Protein AF-A0A962NZJ1-F1 (afdb_monomer_lite)

pLDDT: mean 88.7, std 7.72, range [53.16, 97.31]

Sequence (144 aa):
ATHFVLYIVHDAPYNIPDLDVILDATVTPQSAQQAAITIKVSALPDYLPPKPPLQRMAAEDMSIRVTPLSKERVHIEVQGYFEIRDHVLPVWAANMIQRTAPHNVLTQLKKMAEMQHYQQSNVAIGFPIYNYEQYQAKFNPTRP

Foldseek 3Di:
DDWDWDWDWADDPDPFAIAIWIKTWDWDAADLVGQKIKIWIWTDQPPDDDDPPHHYWPIWTKIWIWHADPPRDIDIDIDIDTGDDCVRDPPVVVVVCVVCVVVVVVVVVVVVCPDPCNVPPPDDPPDDHDHPVRSCVVNPVPDD

Secondary structure (DSSP, 8-state):
-EEEEEEEEE--STTPPPEEEEEEEEEE--BTTB-SEEEEEEE-TTSS---TTSEEPSEEEEEEEEEEETTTEEEEEEEEEEE--TTTS-HHHHHHHHHHHHHHHHHHHHHHHTSHHHHT-----SS----HHHHHHHH-TT--

Structure (mmCIF, N/CA/C/O backbone):
data_AF-A0A962NZJ1-F1
#
_entry.id   AF-A0A962NZJ1-F1
#
loop_
_atom_site.group_PDB
_atom_site.id
_atom_site.type_symbol
_atom_site.label_atom_id
_atom_site.label_alt_id
_atom_site.label_comp_id
_atom_site.label_asym_id
_atom_site.label_entity_id
_atom_site.label_seq_id
_atom_site.pdbx_PDB_ins_code
_atom_site.Cartn_x
_atom_site.Cartn_y
_atom_site.Cartn_z
_atom_site.occupancy
_atom_site.B_iso_or_equiv
_atom_site.auth_seq_id
_atom_site.auth_comp_id
_atom_site.auth_asym_id
_atom_site.auth_atom_id
_atom_site.pdbx_PDB_model_num
ATOM 1 N N . ALA A 1 1 ? -0.615 -13.000 10.095 1.00 84.56 1 ALA A N 1
ATOM 2 C CA . ALA A 1 1 ? -0.525 -12.027 8.992 1.00 84.56 1 ALA A CA 1
ATOM 3 C C . ALA A 1 1 ? -0.934 -12.735 7.712 1.00 84.56 1 ALA A C 1
ATOM 5 O O . ALA A 1 1 ? -0.726 -13.941 7.630 1.00 84.56 1 ALA A O 1
ATOM 6 N N . THR A 1 2 ? -1.540 -12.018 6.774 1.00 91.06 2 THR A N 1
ATOM 7 C CA . THR A 1 2 ? -1.942 -12.557 5.469 1.00 91.06 2 THR A CA 1
ATOM 8 C C . THR A 1 2 ? -0.981 -12.036 4.412 1.00 91.06 2 THR A C 1
ATOM 10 O O . THR A 1 2 ? -0.626 -10.859 4.442 1.00 91.06 2 THR A O 1
ATOM 13 N N . HIS A 1 3 ? -0.541 -12.919 3.521 1.00 93.69 3 HIS A N 1
ATOM 14 C CA . HIS A 1 3 ? 0.464 -12.642 2.498 1.00 93.69 3 HIS A CA 1
ATOM 15 C C . HIS A 1 3 ? -0.185 -12.593 1.117 1.00 93.69 3 HIS A C 1
ATOM 17 O O . HIS A 1 3 ? -1.068 -13.401 0.821 1.00 93.69 3 HIS A O 1
ATOM 23 N N . PHE A 1 4 ? 0.241 -11.641 0.296 1.00 93.12 4 PHE A N 1
ATOM 24 C CA . PHE A 1 4 ? -0.226 -11.451 -1.067 1.00 93.12 4 PHE A CA 1
ATOM 25 C C . PHE A 1 4 ? 0.968 -11.173 -1.970 1.00 93.12 4 PHE A C 1
ATOM 27 O O . PHE A 1 4 ? 1.883 -10.452 -1.586 1.00 93.12 4 PHE A O 1
ATOM 34 N N . VAL A 1 5 ? 0.916 -11.682 -3.197 1.00 95.75 5 VAL A N 1
ATOM 35 C CA . VAL A 1 5 ? 1.801 -11.233 -4.272 1.00 95.75 5 VAL A CA 1
ATOM 36 C C . VAL A 1 5 ? 0.945 -10.495 -5.287 1.00 95.75 5 VAL A C 1
ATOM 38 O O . VAL A 1 5 ? -0.025 -11.048 -5.807 1.00 95.75 5 VAL A O 1
ATOM 41 N N . LEU A 1 6 ? 1.269 -9.229 -5.526 1.00 95.06 6 LEU A N 1
ATOM 42 C CA . LEU A 1 6 ? 0.508 -8.333 -6.389 1.00 95.06 6 LEU A CA 1
ATOM 43 C C . LEU A 1 6 ? 1.338 -7.989 -7.621 1.00 95.06 6 LEU A C 1
ATOM 45 O O . LEU A 1 6 ? 2.528 -7.719 -7.502 1.00 95.06 6 LEU A O 1
ATOM 49 N N . TYR A 1 7 ? 0.704 -7.963 -8.790 1.00 96.38 7 TYR A N 1
ATOM 50 C CA . TYR A 1 7 ? 1.277 -7.381 -10.001 1.00 96.38 7 TYR A CA 1
ATOM 51 C C . TYR A 1 7 ? 0.539 -6.082 -10.303 1.00 96.38 7 TYR A C 1
ATOM 53 O O . TYR A 1 7 ? -0.679 -6.103 -10.497 1.00 96.38 7 TYR A O 1
ATOM 61 N N . ILE A 1 8 ? 1.261 -4.965 -10.313 1.00 94.56 8 ILE A N 1
ATOM 62 C CA . ILE A 1 8 ? 0.697 -3.633 -10.524 1.00 94.56 8 ILE A CA 1
ATOM 63 C C . ILE A 1 8 ? 1.377 -2.998 -11.732 1.00 94.56 8 ILE A C 1
ATOM 65 O O . ILE A 1 8 ? 2.589 -3.107 -11.910 1.00 94.56 8 ILE A O 1
ATOM 69 N N . VAL A 1 9 ? 0.569 -2.339 -12.560 1.00 93.81 9 VAL A N 1
ATOM 70 C CA . VAL A 1 9 ? 1.037 -1.452 -13.624 1.00 93.81 9 VAL A CA 1
ATOM 71 C C . VAL A 1 9 ? 0.695 -0.028 -13.206 1.00 93.81 9 VAL A C 1
ATOM 73 O O . VAL A 1 9 ? -0.461 0.266 -12.894 1.00 93.81 9 VAL A O 1
ATOM 76 N N . HIS A 1 10 ? 1.705 0.831 -13.152 1.00 88.25 10 HIS A N 1
ATOM 77 C CA . HIS A 1 10 ? 1.570 2.248 -12.862 1.00 88.25 10 HIS A CA 1
ATOM 78 C C . HIS A 1 10 ? 1.535 3.037 -14.165 1.00 88.25 10 HIS A C 1
ATOM 80 O O . HIS A 1 10 ? 2.517 3.038 -14.911 1.00 88.25 10 HIS A O 1
ATOM 86 N N . ASP A 1 11 ? 0.436 3.762 -14.375 1.00 84.69 11 ASP A N 1
ATOM 87 C CA . ASP A 1 11 ? 0.360 4.789 -15.411 1.00 84.69 11 ASP A CA 1
ATOM 88 C C . ASP A 1 11 ? 1.331 5.911 -15.062 1.00 84.69 11 ASP A C 1
ATOM 90 O O . ASP A 1 11 ? 1.187 6.613 -14.049 1.00 84.69 11 ASP A O 1
ATOM 94 N N . ALA A 1 12 ? 2.348 6.060 -15.898 1.00 77.88 12 ALA A N 1
ATOM 95 C CA . ALA A 1 12 ? 3.433 6.974 -15.624 1.00 77.88 12 ALA A CA 1
ATOM 96 C C . ALA A 1 12 ? 3.147 8.359 -16.248 1.00 77.88 12 ALA A C 1
ATOM 98 O O . ALA A 1 12 ? 2.679 8.465 -17.384 1.00 77.88 12 ALA A O 1
ATOM 99 N N . PRO A 1 13 ? 3.388 9.471 -15.527 1.00 75.12 13 PRO A N 1
ATOM 100 C CA . PRO A 1 13 ? 3.086 10.803 -16.044 1.00 75.12 13 PRO A CA 1
ATOM 101 C C . PRO A 1 13 ? 4.092 11.244 -17.125 1.00 75.12 13 PRO A C 1
ATOM 103 O O . PRO A 1 13 ? 5.203 10.734 -17.213 1.00 75.12 13 PRO A O 1
ATOM 106 N N . TYR A 1 14 ? 3.738 12.274 -17.903 1.00 74.75 14 TYR A N 1
ATOM 107 C CA . TYR A 1 14 ? 4.635 12.943 -18.869 1.00 74.75 14 TYR A CA 1
ATOM 108 C C . TYR A 1 14 ? 5.120 12.073 -20.047 1.00 74.75 14 TYR A C 1
ATOM 110 O O . TYR A 1 14 ? 6.221 12.287 -20.553 1.00 74.75 14 TYR A O 1
ATOM 118 N N . ASN A 1 15 ? 4.287 11.137 -20.519 1.00 75.75 15 ASN A N 1
ATOM 119 C CA . ASN A 1 15 ? 4.567 10.243 -21.655 1.00 75.75 15 ASN A CA 1
ATOM 120 C C . ASN A 1 15 ? 5.817 9.359 -21.480 1.00 75.75 15 ASN A C 1
ATOM 122 O O . ASN A 1 15 ? 6.391 8.901 -22.472 1.00 75.75 15 ASN A O 1
ATOM 126 N N . ILE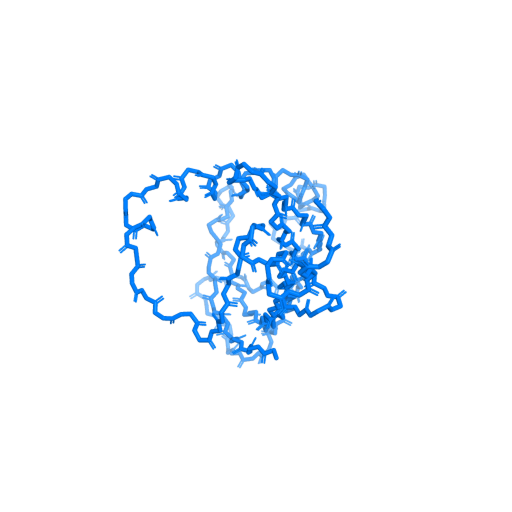 A 1 16 ? 6.256 9.113 -20.244 1.00 80.31 16 ILE A N 1
ATOM 127 C CA . ILE A 1 16 ? 7.252 8.068 -19.998 1.00 80.31 16 ILE A CA 1
ATOM 128 C C . ILE A 1 16 ? 6.581 6.690 -20.090 1.00 80.31 16 ILE A C 1
ATOM 130 O O . ILE A 1 16 ? 5.370 6.601 -19.882 1.00 80.31 16 ILE A O 1
ATOM 134 N N . PRO A 1 17 ? 7.327 5.622 -20.425 1.00 84.44 17 PRO A N 1
ATOM 135 C CA . PRO A 1 17 ? 6.765 4.279 -20.457 1.00 84.44 17 PRO A CA 1
ATOM 136 C C . PRO A 1 17 ? 6.142 3.907 -19.112 1.00 84.44 17 PRO A C 1
ATOM 138 O O . PRO A 1 17 ? 6.734 4.181 -18.064 1.00 84.44 17 PRO A O 1
ATOM 141 N N . ASP A 1 18 ? 4.988 3.245 -19.161 1.00 89.75 18 ASP A N 1
ATOM 142 C CA . ASP A 1 18 ? 4.348 2.718 -17.961 1.00 89.75 18 ASP A CA 1
ATOM 143 C C . ASP A 1 18 ? 5.274 1.739 -17.246 1.00 89.75 18 ASP A C 1
ATOM 145 O O . ASP A 1 18 ? 6.060 0.991 -17.851 1.00 89.75 18 ASP A O 1
ATOM 149 N N . LEU A 1 19 ? 5.178 1.769 -15.925 1.00 90.31 19 LEU A N 1
ATOM 150 C CA . LEU A 1 19 ? 6.041 0.993 -15.056 1.00 90.31 19 LEU A CA 1
ATOM 151 C C . LEU A 1 19 ? 5.277 -0.214 -14.541 1.00 90.31 19 LEU A C 1
ATOM 153 O O . LEU A 1 19 ? 4.094 -0.108 -14.224 1.00 90.31 19 LEU A O 1
ATOM 157 N N . ASP A 1 20 ? 5.947 -1.354 -14.422 1.00 94.00 20 ASP A N 1
ATOM 158 C CA . ASP A 1 20 ? 5.389 -2.494 -13.704 1.00 94.00 20 ASP A CA 1
ATOM 159 C C . ASP A 1 20 ? 6.183 -2.805 -12.438 1.00 94.00 20 ASP A C 1
ATOM 161 O O . ASP A 1 20 ? 7.385 -2.543 -12.331 1.00 94.00 20 ASP A O 1
ATOM 165 N N . VAL A 1 21 ? 5.485 -3.362 -11.455 1.00 94.44 21 VAL A N 1
ATOM 166 C CA . VAL A 1 21 ? 6.062 -3.799 -10.189 1.00 94.44 21 VAL A CA 1
ATOM 167 C C . VAL A 1 21 ? 5.360 -5.066 -9.717 1.00 94.44 21 VAL A C 1
ATOM 169 O O . VAL A 1 21 ? 4.158 -5.263 -9.916 1.00 94.44 21 VAL A O 1
ATOM 172 N N . ILE A 1 22 ? 6.136 -5.949 -9.097 1.00 96.69 22 ILE A N 1
ATOM 173 C CA . ILE A 1 22 ? 5.618 -7.102 -8.368 1.00 96.69 22 ILE A CA 1
ATOM 174 C C . ILE A 1 22 ? 5.866 -6.819 -6.898 1.00 96.69 22 ILE A C 1
ATOM 176 O O . ILE A 1 22 ? 7.011 -6.581 -6.523 1.00 96.69 22 ILE A O 1
ATOM 180 N N . LEU A 1 23 ? 4.820 -6.844 -6.083 1.00 96.81 23 LEU A N 1
ATOM 181 C CA . LEU A 1 23 ? 4.906 -6.549 -4.659 1.00 96.81 23 LEU A CA 1
ATOM 182 C C . LEU A 1 23 ? 4.627 -7.807 -3.848 1.00 96.81 23 LEU A C 1
ATOM 184 O O . LEU A 1 23 ? 3.580 -8.434 -4.011 1.00 96.81 23 LEU A O 1
ATOM 188 N N . ASP A 1 24 ? 5.537 -8.132 -2.939 1.00 97.31 24 ASP A N 1
ATOM 189 C CA . ASP A 1 24 ? 5.241 -8.933 -1.759 1.00 97.31 24 ASP A CA 1
ATOM 190 C C . ASP A 1 24 ? 4.540 -8.029 -0.745 1.00 97.31 24 ASP A C 1
ATOM 192 O O . ASP A 1 24 ? 5.140 -7.076 -0.252 1.00 97.31 24 ASP A O 1
ATOM 196 N N . ALA A 1 25 ? 3.272 -8.302 -0.448 1.00 96.44 25 ALA A N 1
ATOM 197 C CA . ALA A 1 25 ? 2.481 -7.550 0.507 1.00 96.44 25 ALA A CA 1
ATOM 198 C C . ALA A 1 25 ? 2.089 -8.418 1.706 1.00 96.44 25 ALA A C 1
ATOM 200 O O . ALA A 1 25 ? 1.396 -9.428 1.588 1.00 96.44 25 ALA A O 1
ATOM 201 N N . THR A 1 26 ? 2.449 -7.963 2.903 1.00 96.88 26 THR A N 1
ATOM 202 C CA . THR A 1 26 ? 2.063 -8.595 4.165 1.00 96.88 26 THR A CA 1
ATOM 203 C C . THR A 1 26 ? 1.108 -7.695 4.939 1.00 96.88 26 THR A C 1
ATOM 205 O O . THR A 1 26 ? 1.471 -6.595 5.361 1.00 96.88 26 THR A O 1
ATOM 208 N N . VAL A 1 27 ? -0.106 -8.189 5.192 1.00 95.88 27 VAL A N 1
ATOM 209 C CA . VAL A 1 27 ? -1.121 -7.514 6.008 1.00 95.88 27 VAL A CA 1
ATOM 210 C C . VAL A 1 27 ? -1.138 -8.102 7.414 1.00 95.88 27 VAL A C 1
ATOM 212 O O . VAL A 1 27 ? -1.388 -9.291 7.633 1.00 95.88 27 VAL A O 1
ATOM 215 N N . THR A 1 28 ? -0.895 -7.246 8.398 1.00 96.12 28 THR A N 1
ATOM 216 C CA . THR A 1 28 ? -0.982 -7.567 9.821 1.00 96.12 28 THR A CA 1
ATOM 217 C C . THR A 1 28 ? -2.258 -6.945 10.391 1.00 96.12 28 THR A C 1
ATOM 219 O O . THR A 1 28 ? -2.340 -5.716 10.465 1.00 96.12 28 THR A O 1
ATOM 222 N N . PRO A 1 29 ? -3.267 -7.761 10.754 1.00 95.12 29 PRO A N 1
ATOM 223 C CA . PRO A 1 29 ? -4.517 -7.273 11.322 1.00 95.12 29 PRO A CA 1
ATOM 224 C C . PRO A 1 29 ? -4.326 -6.781 12.761 1.00 95.12 29 PRO A C 1
ATOM 226 O O . PRO A 1 29 ? -3.286 -6.989 13.386 1.00 95.12 29 PRO A O 1
ATOM 229 N N . GLN A 1 30 ? -5.372 -6.153 13.289 1.00 95.31 30 GLN A N 1
ATOM 230 C CA . GLN A 1 30 ? -5.400 -5.632 14.652 1.00 95.31 30 GLN A CA 1
ATOM 231 C C . GLN A 1 30 ? -5.337 -6.766 15.685 1.00 95.31 30 GLN A C 1
ATOM 233 O O . GLN A 1 30 ? -5.887 -7.852 15.483 1.00 95.31 30 GLN A O 1
ATOM 238 N N . SER A 1 31 ? -4.710 -6.487 16.823 1.00 94.00 31 SER A N 1
ATOM 239 C CA . SER A 1 31 ? -4.580 -7.395 17.966 1.00 94.00 31 SER A CA 1
ATOM 240 C C . SER A 1 31 ? -4.717 -6.623 19.275 1.00 94.00 31 SER A C 1
ATOM 242 O O . SER A 1 31 ? -4.746 -5.399 19.260 1.00 94.00 31 SER A O 1
ATOM 244 N N . ALA A 1 32 ? -4.724 -7.307 20.421 1.00 92.00 32 ALA A N 1
ATOM 245 C CA . ALA A 1 32 ? -4.752 -6.636 21.724 1.00 92.00 32 ALA A CA 1
ATOM 246 C C . ALA A 1 32 ? -3.570 -5.665 21.936 1.00 92.00 32 ALA A C 1
ATOM 248 O O . ALA A 1 32 ? -3.699 -4.673 22.648 1.00 92.00 32 ALA A O 1
ATOM 249 N N . GLN A 1 33 ? -2.422 -5.936 21.308 1.00 91.75 33 GLN A N 1
ATOM 250 C CA . GLN A 1 33 ? -1.207 -5.124 21.413 1.00 91.75 33 GLN A CA 1
ATOM 251 C C . GLN A 1 33 ? -1.149 -4.006 20.366 1.00 91.75 33 GLN A C 1
ATOM 253 O O . GLN A 1 33 ? -0.384 -3.057 20.527 1.00 91.75 33 GLN A O 1
ATOM 258 N N . GLN A 1 34 ? -1.933 -4.109 19.289 1.00 91.81 34 GLN A N 1
ATOM 259 C CA . GLN A 1 34 ? -1.864 -3.188 18.165 1.00 91.81 34 GLN A CA 1
ATOM 260 C C . GLN A 1 34 ? -3.252 -2.895 17.591 1.00 91.81 34 GLN A C 1
ATOM 262 O O . GLN A 1 34 ? -3.846 -3.705 16.883 1.00 91.81 34 GLN A O 1
ATOM 267 N N . ALA A 1 35 ? -3.712 -1.662 17.804 1.00 93.19 35 ALA A N 1
ATOM 268 C CA . ALA A 1 35 ? -4.987 -1.186 17.274 1.00 93.19 35 ALA A CA 1
ATOM 269 C C . ALA A 1 35 ? -4.984 -0.907 15.769 1.00 93.19 35 ALA A C 1
ATOM 271 O O . ALA A 1 35 ? -6.049 -0.729 15.183 1.00 93.19 35 ALA A O 1
ATOM 272 N N . ALA A 1 36 ? -3.808 -0.838 15.149 1.00 96.06 36 ALA A N 1
ATOM 273 C CA . ALA A 1 36 ? -3.656 -0.503 13.744 1.00 96.06 36 ALA A CA 1
ATOM 274 C C . ALA A 1 36 ? -3.522 -1.750 12.867 1.00 96.06 36 ALA A C 1
ATOM 276 O O . ALA A 1 36 ? -2.855 -2.712 13.245 1.00 96.06 36 ALA A O 1
ATOM 277 N N . ILE A 1 37 ? -4.078 -1.688 11.661 1.00 96.00 37 ILE A N 1
ATOM 278 C CA . ILE A 1 37 ? -3.720 -2.599 10.575 1.00 96.00 37 ILE A CA 1
ATOM 279 C C . ILE A 1 37 ? -2.417 -2.082 9.968 1.00 96.00 37 ILE A C 1
ATOM 281 O O . ILE A 1 37 ? -2.300 -0.891 9.676 1.00 96.00 37 ILE A O 1
ATOM 285 N N . THR A 1 38 ? -1.438 -2.961 9.781 1.00 96.69 38 THR A N 1
ATOM 286 C CA . THR A 1 38 ? -0.182 -2.614 9.106 1.00 96.69 38 THR A CA 1
ATOM 287 C C . THR A 1 38 ? -0.057 -3.412 7.826 1.00 96.69 38 THR A C 1
ATOM 289 O O . THR A 1 38 ? -0.166 -4.634 7.848 1.00 96.69 38 THR A O 1
ATOM 292 N N . ILE A 1 39 ? 0.199 -2.722 6.724 1.00 95.75 39 ILE A N 1
ATOM 293 C CA . ILE A 1 39 ? 0.504 -3.315 5.430 1.00 95.75 39 ILE A CA 1
ATOM 294 C C . ILE A 1 39 ? 1.953 -2.965 5.137 1.00 95.75 39 ILE A C 1
ATOM 296 O O . ILE A 1 39 ? 2.314 -1.789 5.128 1.00 95.75 39 ILE A O 1
ATOM 300 N N . LYS A 1 40 ? 2.783 -3.980 4.936 1.00 96.81 40 LYS A N 1
ATOM 301 C CA . LYS A 1 40 ? 4.147 -3.805 4.443 1.00 96.81 40 LYS A CA 1
ATOM 302 C C . LYS A 1 40 ? 4.218 -4.355 3.038 1.00 96.81 40 LYS A C 1
ATOM 304 O O . LYS A 1 40 ? 3.697 -5.444 2.810 1.00 96.81 40 LYS A O 1
ATOM 309 N N . VAL A 1 41 ? 4.835 -3.606 2.139 1.00 96.06 41 VAL A N 1
ATOM 310 C CA . VAL A 1 41 ? 5.084 -4.036 0.768 1.00 96.06 41 VAL A CA 1
ATOM 311 C C . VAL A 1 41 ? 6.562 -3.912 0.448 1.00 96.06 41 VAL A C 1
ATOM 313 O O . VAL A 1 41 ? 7.191 -2.953 0.898 1.00 96.06 41 VAL A O 1
ATOM 316 N N . SER A 1 42 ? 7.071 -4.872 -0.315 1.00 96.19 42 SER A N 1
ATOM 317 C CA . SER A 1 42 ? 8.427 -4.872 -0.859 1.00 96.19 42 SER A CA 1
ATOM 318 C C . SER A 1 42 ? 8.417 -5.378 -2.294 1.00 96.19 42 SER A C 1
ATOM 320 O O . SER A 1 42 ? 7.693 -6.320 -2.625 1.00 96.19 42 SER A O 1
ATOM 322 N N . ALA A 1 43 ? 9.228 -4.768 -3.152 1.00 95.56 43 ALA A N 1
ATOM 323 C CA . ALA A 1 43 ? 9.322 -5.173 -4.546 1.00 95.56 43 ALA A CA 1
ATOM 324 C C . ALA A 1 43 ? 10.052 -6.516 -4.713 1.00 95.56 43 ALA A C 1
ATOM 326 O O . ALA A 1 43 ? 11.070 -6.783 -4.077 1.00 95.56 43 ALA A O 1
ATOM 327 N N . LEU A 1 44 ? 9.556 -7.339 -5.638 1.00 95.81 44 LEU A N 1
ATOM 328 C CA . LEU A 1 44 ? 10.173 -8.585 -6.087 1.00 95.81 44 LEU A CA 1
ATOM 329 C C . LEU A 1 44 ? 10.508 -8.495 -7.590 1.00 95.81 44 LEU A C 1
ATOM 331 O O . LEU A 1 44 ? 9.834 -9.125 -8.413 1.00 95.81 44 LEU A O 1
ATOM 335 N N . PRO A 1 45 ? 11.522 -7.706 -7.992 1.00 92.62 45 PRO A N 1
ATOM 336 C CA . PRO A 1 45 ? 11.772 -7.379 -9.398 1.00 92.62 45 PRO A CA 1
ATOM 337 C C . PRO A 1 45 ? 12.055 -8.603 -10.278 1.00 92.62 45 PRO A C 1
ATOM 339 O O . PRO A 1 45 ? 11.713 -8.573 -11.459 1.00 92.62 45 PRO A O 1
ATOM 342 N N . ASP A 1 46 ? 12.593 -9.682 -9.706 1.00 94.12 46 ASP A N 1
ATOM 343 C CA . ASP A 1 46 ? 12.975 -10.904 -10.426 1.00 94.12 46 ASP A CA 1
ATOM 344 C C . ASP A 1 46 ? 11.936 -12.039 -10.320 1.00 94.12 46 ASP A C 1
ATOM 346 O O . ASP A 1 46 ? 12.169 -13.143 -10.810 1.00 94.12 46 ASP A O 1
ATOM 350 N N . TYR A 1 47 ? 10.779 -11.802 -9.687 1.00 96.06 47 TYR A N 1
ATOM 351 C CA . TYR A 1 47 ? 9.779 -12.853 -9.439 1.00 96.06 47 TYR A CA 1
ATOM 352 C C . TYR A 1 47 ? 9.067 -13.339 -10.708 1.00 96.06 47 TYR A C 1
ATOM 354 O O . TYR A 1 47 ? 8.727 -14.516 -10.819 1.00 96.06 47 TYR A O 1
ATOM 362 N N . LEU A 1 48 ? 8.858 -12.449 -11.682 1.00 95.62 48 LEU A N 1
ATOM 363 C CA . LEU A 1 48 ? 8.360 -12.789 -13.017 1.00 95.62 48 LEU A CA 1
ATOM 364 C C . LEU A 1 48 ? 9.225 -12.123 -14.090 1.00 95.62 48 LEU A C 1
ATOM 366 O O . LEU A 1 48 ? 9.760 -11.033 -13.845 1.00 95.62 48 LEU A O 1
ATOM 370 N N . PRO A 1 49 ? 9.287 -12.709 -15.302 1.00 95.75 49 PRO A N 1
ATOM 371 C CA . PRO A 1 49 ? 9.984 -12.108 -16.430 1.00 95.75 49 PRO A CA 1
ATOM 372 C C . PRO A 1 49 ? 9.532 -10.661 -16.714 1.00 95.75 49 PRO A C 1
ATOM 374 O O . PRO A 1 49 ? 8.360 -10.326 -16.493 1.00 95.75 49 PRO A O 1
ATOM 377 N N . PRO A 1 50 ? 10.425 -9.797 -17.231 1.00 92.25 50 PRO A N 1
ATOM 378 C CA . PRO A 1 50 ? 10.047 -8.478 -17.730 1.00 92.25 50 PRO A CA 1
ATOM 379 C C . PRO A 1 50 ? 9.005 -8.576 -18.849 1.00 92.25 50 PRO A C 1
ATOM 381 O O . PRO A 1 50 ? 9.039 -9.506 -19.659 1.00 92.25 50 PRO A O 1
ATOM 384 N N . LYS A 1 51 ? 8.102 -7.593 -18.925 1.00 93.06 51 LYS A N 1
ATOM 385 C CA . LYS A 1 51 ? 7.014 -7.557 -19.912 1.00 93.06 51 LYS A CA 1
ATOM 386 C C . LYS A 1 51 ? 7.088 -6.290 -20.779 1.00 93.06 51 LYS A C 1
ATOM 388 O O . LYS A 1 51 ? 6.428 -5.304 -20.459 1.00 93.06 51 LYS A O 1
ATOM 393 N N . PRO A 1 52 ? 7.846 -6.299 -21.893 1.00 90.56 52 PRO A N 1
ATOM 394 C CA . PRO A 1 52 ? 7.903 -5.155 -22.803 1.00 90.56 52 PRO A CA 1
ATOM 395 C C . PRO A 1 52 ? 6.502 -4.736 -23.301 1.00 90.56 52 PRO A C 1
ATOM 397 O O . PRO A 1 52 ? 5.670 -5.613 -23.554 1.00 90.56 52 PRO A O 1
ATOM 400 N N . PRO A 1 53 ? 6.222 -3.426 -23.464 1.00 90.00 53 PRO A N 1
ATOM 401 C CA . PRO A 1 53 ? 7.153 -2.297 -23.343 1.00 90.00 53 PRO A CA 1
ATOM 402 C C . PRO A 1 53 ? 7.311 -1.743 -21.912 1.00 90.00 53 PRO A C 1
ATOM 404 O O . PRO A 1 53 ? 7.984 -0.727 -21.747 1.00 90.00 53 PRO A O 1
ATOM 407 N N . LEU A 1 54 ? 6.701 -2.380 -20.903 1.00 91.12 54 LEU A N 1
ATOM 408 C CA . LEU A 1 54 ? 6.724 -1.910 -19.515 1.00 91.12 54 LEU A CA 1
ATOM 409 C C . LEU A 1 54 ? 8.142 -1.955 -18.942 1.00 91.12 54 LEU A C 1
ATOM 411 O O . LEU A 1 54 ? 8.917 -2.872 -19.237 1.00 91.12 54 LEU A O 1
ATOM 415 N N . GLN A 1 55 ? 8.459 -0.971 -18.103 1.00 89.31 55 GLN A N 1
ATOM 416 C CA . GLN A 1 55 ? 9.738 -0.899 -17.401 1.00 89.31 55 GLN A CA 1
ATOM 417 C C . GLN A 1 55 ? 9.567 -1.312 -15.937 1.00 89.31 55 GLN A C 1
ATOM 419 O O . GLN A 1 55 ? 8.840 -0.673 -15.178 1.00 89.31 55 GLN A O 1
ATOM 424 N N . ARG A 1 56 ? 10.277 -2.369 -15.529 1.00 92.06 56 ARG A N 1
ATOM 425 C CA . ARG A 1 56 ? 10.221 -2.905 -14.162 1.00 92.06 56 ARG A CA 1
ATOM 426 C C . ARG A 1 56 ? 10.889 -1.960 -13.171 1.00 92.06 56 ARG A C 1
ATOM 428 O O . ARG A 1 56 ? 12.090 -1.686 -13.298 1.00 92.06 56 ARG A O 1
ATOM 435 N N . MET A 1 57 ? 10.133 -1.524 -12.164 1.00 90.00 57 MET A N 1
ATOM 436 C CA . MET A 1 57 ? 10.665 -0.769 -11.026 1.00 90.00 57 MET A CA 1
ATOM 437 C C . MET A 1 57 ? 11.709 -1.599 -10.275 1.00 90.00 57 MET A C 1
ATOM 439 O O . MET A 1 57 ? 11.571 -2.816 -10.144 1.00 90.00 57 MET A O 1
ATOM 443 N N . ALA A 1 58 ? 12.782 -0.947 -9.820 1.00 88.88 58 ALA A N 1
ATOM 444 C CA . ALA A 1 58 ? 13.882 -1.636 -9.145 1.00 88.88 58 ALA A CA 1
ATOM 445 C C . ALA A 1 58 ? 13.558 -1.892 -7.667 1.00 88.88 58 ALA A C 1
ATOM 447 O O . ALA A 1 58 ? 13.866 -2.963 -7.150 1.00 88.88 58 ALA A O 1
ATOM 448 N N . ALA A 1 59 ? 12.898 -0.926 -7.024 1.00 89.50 59 ALA A N 1
ATOM 449 C CA . ALA A 1 59 ? 12.459 -1.013 -5.641 1.00 89.50 59 ALA A CA 1
ATOM 450 C C . ALA A 1 59 ? 11.118 -0.299 -5.446 1.00 89.50 59 ALA A C 1
ATOM 452 O O . ALA A 1 59 ? 10.849 0.726 -6.072 1.00 89.50 59 ALA A O 1
ATOM 453 N N . GLU A 1 60 ? 10.310 -0.831 -4.540 1.00 91.50 60 GLU A N 1
ATOM 454 C CA . GLU A 1 60 ? 9.121 -0.193 -3.984 1.00 91.50 60 GLU A CA 1
ATOM 455 C C . GLU A 1 60 ? 8.870 -0.817 -2.613 1.00 91.50 60 GLU A C 1
ATOM 457 O O . GLU A 1 60 ? 8.333 -1.918 -2.490 1.00 91.50 60 GLU A O 1
ATOM 462 N N . ASP A 1 61 ? 9.323 -0.112 -1.584 1.00 92.94 61 ASP A N 1
ATOM 463 C CA . ASP A 1 61 ? 9.232 -0.529 -0.195 1.00 92.94 61 ASP A CA 1
ATOM 464 C C . ASP A 1 61 ? 8.376 0.474 0.561 1.00 92.94 61 ASP A C 1
ATOM 466 O O . ASP A 1 61 ? 8.748 1.640 0.720 1.00 92.94 61 ASP A O 1
ATOM 470 N N . MET A 1 62 ? 7.215 0.033 1.044 1.00 92.81 62 MET A N 1
ATOM 471 C CA . MET A 1 62 ? 6.302 0.906 1.778 1.00 92.81 62 MET A CA 1
ATOM 472 C C . MET A 1 62 ? 5.731 0.233 3.020 1.00 92.81 62 MET A C 1
ATOM 474 O O . MET A 1 62 ? 5.501 -0.973 3.085 1.00 92.81 62 MET A O 1
ATOM 478 N N . SER A 1 63 ? 5.449 1.062 4.016 1.00 94.62 63 SER A N 1
ATOM 479 C CA . SER A 1 63 ? 4.690 0.716 5.204 1.00 94.62 63 SER A CA 1
ATOM 480 C C . SER A 1 63 ? 3.477 1.630 5.291 1.00 94.62 63 SER A C 1
ATOM 482 O O . SER A 1 63 ? 3.599 2.853 5.372 1.00 94.62 63 SER A O 1
ATOM 484 N N . ILE A 1 64 ? 2.300 1.018 5.314 1.00 94.81 64 ILE A N 1
ATOM 485 C CA . ILE A 1 64 ? 1.018 1.689 5.489 1.00 94.81 64 ILE A CA 1
ATOM 486 C C . ILE A 1 64 ? 0.456 1.253 6.834 1.00 94.81 64 ILE A C 1
ATOM 488 O O . ILE A 1 64 ? 0.320 0.061 7.114 1.00 94.81 64 ILE A O 1
ATOM 492 N N . ARG A 1 65 ? 0.105 2.218 7.675 1.00 96.00 65 ARG A N 1
ATOM 493 C CA . ARG A 1 65 ? -0.537 1.976 8.962 1.00 96.00 65 ARG A CA 1
ATOM 494 C C . ARG A 1 65 ? -1.904 2.637 8.975 1.00 96.00 65 ARG A C 1
ATOM 496 O O . ARG A 1 65 ? -2.009 3.851 8.846 1.00 96.00 65 ARG A O 1
ATOM 503 N N . VAL A 1 66 ? -2.943 1.830 9.159 1.00 95.38 66 VAL A N 1
ATOM 504 C CA . VAL A 1 66 ? -4.335 2.278 9.241 1.00 95.38 66 VAL A CA 1
ATOM 505 C C . VAL A 1 66 ? -4.816 2.091 10.671 1.00 95.38 66 VAL A C 1
ATOM 507 O O . VAL A 1 66 ? -4.969 0.966 11.145 1.00 95.38 66 VAL A O 1
ATOM 510 N N . THR A 1 67 ? -5.044 3.196 11.372 1.00 95.88 67 THR A N 1
ATOM 511 C CA . THR A 1 67 ? -5.502 3.199 12.764 1.00 95.88 67 THR A CA 1
ATOM 512 C C . THR A 1 67 ? -6.942 3.708 12.822 1.00 95.88 67 THR A C 1
ATOM 514 O O . THR A 1 67 ? -7.184 4.849 12.421 1.00 95.88 67 THR A O 1
ATOM 517 N N . PRO A 1 68 ? -7.913 2.922 13.318 1.00 94.94 68 PRO A N 1
ATOM 518 C CA . PRO A 1 68 ? -9.263 3.426 13.511 1.00 94.94 68 PRO A CA 1
ATOM 519 C C . PRO A 1 68 ? -9.288 4.460 14.640 1.00 94.94 68 PRO A C 1
ATOM 521 O O . PRO A 1 68 ? -8.655 4.297 15.685 1.00 94.94 68 PRO A O 1
ATOM 524 N N . LEU A 1 69 ? -10.049 5.523 14.425 1.00 94.06 69 LEU A N 1
ATOM 525 C CA . LEU A 1 69 ? -10.331 6.582 15.383 1.00 94.06 69 LEU A CA 1
ATOM 526 C C . LEU A 1 69 ? -11.832 6.600 15.687 1.00 94.06 69 LEU A C 1
ATOM 528 O O . LEU A 1 69 ? -12.646 6.099 14.912 1.00 94.06 69 LEU A O 1
ATOM 532 N N . SER A 1 70 ? -12.211 7.219 16.803 1.00 91.38 70 SER A N 1
ATOM 533 C CA . SER A 1 70 ? -13.623 7.410 17.137 1.00 91.38 70 SER A CA 1
ATOM 534 C C . SER A 1 70 ? -14.350 8.273 16.101 1.00 91.38 70 SER A C 1
ATOM 536 O O . SER A 1 70 ? -13.731 9.088 15.394 1.00 91.38 70 SER A O 1
ATOM 538 N N . LYS A 1 71 ? -15.684 8.146 16.083 1.00 90.38 71 LYS A N 1
ATOM 539 C CA . LYS A 1 71 ? -16.580 8.873 15.165 1.00 90.38 71 LYS A CA 1
ATOM 540 C C . LYS A 1 71 ? -16.353 8.486 13.701 1.00 90.38 71 LYS A C 1
ATOM 542 O O . LYS A 1 71 ? -16.295 9.366 12.848 1.00 90.38 71 LYS A O 1
ATOM 547 N N . GLU A 1 72 ? -16.162 7.192 13.442 1.00 85.62 72 GLU A N 1
ATOM 548 C CA . GLU A 1 72 ? -16.029 6.632 12.085 1.00 85.62 72 GLU A CA 1
ATOM 549 C C . GLU A 1 72 ? -14.885 7.253 11.263 1.00 85.62 72 GLU A C 1
ATOM 551 O O . GLU A 1 72 ? -14.962 7.409 10.046 1.00 85.62 72 GLU A O 1
ATOM 556 N N . ARG A 1 73 ? -13.791 7.628 11.933 1.00 91.00 73 ARG A N 1
ATOM 557 C CA . ARG A 1 73 ? -12.604 8.187 11.276 1.00 91.00 73 ARG A CA 1
ATOM 558 C C . ARG A 1 73 ? -11.470 7.182 11.270 1.00 91.00 73 ARG A C 1
ATOM 560 O O . ARG A 1 73 ? -11.391 6.299 12.118 1.00 91.00 73 ARG A O 1
ATOM 567 N N . VAL A 1 74 ? -10.539 7.362 10.342 1.00 92.94 74 VAL A N 1
ATOM 568 C CA . VAL A 1 74 ? -9.309 6.572 10.282 1.00 92.94 74 VAL A CA 1
ATOM 569 C C . VAL A 1 74 ? -8.117 7.511 10.163 1.00 92.94 74 VAL A C 1
ATOM 571 O O . VAL A 1 74 ? -8.201 8.559 9.521 1.00 92.94 74 VAL A O 1
ATOM 574 N N . HIS A 1 75 ? -7.006 7.141 10.786 1.00 94.00 75 HIS A N 1
ATOM 575 C CA . HIS A 1 75 ? -5.711 7.760 10.554 1.00 94.00 75 HIS A CA 1
ATOM 576 C C . HIS A 1 75 ? -4.877 6.833 9.676 1.00 94.00 75 HIS A C 1
ATOM 578 O O . HIS A 1 75 ? -4.707 5.663 10.020 1.00 94.00 75 HIS A O 1
ATOM 584 N N . ILE A 1 76 ? -4.388 7.348 8.548 1.00 93.56 76 ILE A N 1
ATOM 585 C CA . ILE A 1 76 ? -3.540 6.599 7.620 1.00 93.56 76 ILE A CA 1
ATOM 586 C C . ILE A 1 76 ? -2.167 7.255 7.600 1.00 93.56 76 ILE A C 1
ATOM 588 O O . ILE A 1 76 ? -2.038 8.419 7.227 1.00 93.56 76 ILE A O 1
ATOM 592 N N . GLU A 1 77 ? -1.156 6.487 7.978 1.00 93.19 77 GLU A N 1
ATOM 593 C CA . GLU A 1 77 ? 0.247 6.861 7.855 1.00 93.19 77 GLU A CA 1
ATOM 594 C C . GLU A 1 77 ? 0.854 6.031 6.728 1.00 93.19 77 GLU A C 1
ATOM 596 O O . GLU A 1 77 ? 0.741 4.804 6.727 1.00 93.19 77 GLU A O 1
ATOM 601 N N . VAL A 1 78 ? 1.484 6.697 5.764 1.00 90.25 78 VAL A N 1
ATOM 602 C CA . VAL A 1 78 ? 2.169 6.050 4.642 1.00 90.25 78 VAL A CA 1
ATOM 603 C C . VAL A 1 78 ? 3.606 6.533 4.635 1.00 90.25 78 VAL A C 1
ATOM 605 O O . VAL A 1 78 ? 3.862 7.736 4.660 1.00 90.25 78 VAL A O 1
ATOM 608 N N . GLN A 1 79 ? 4.537 5.593 4.613 1.00 89.62 79 GLN A N 1
ATOM 609 C CA . GLN A 1 79 ? 5.965 5.854 4.494 1.00 89.62 79 GLN A CA 1
ATOM 610 C C . GLN A 1 79 ? 6.542 4.869 3.497 1.00 89.62 79 GLN A C 1
ATOM 612 O O . GLN A 1 79 ? 6.149 3.705 3.495 1.00 89.62 79 GLN A O 1
ATOM 617 N N . GLY A 1 80 ? 7.479 5.312 2.672 1.00 88.06 80 GLY A N 1
ATOM 618 C CA . GLY A 1 80 ? 8.117 4.406 1.742 1.00 88.06 80 GLY A CA 1
ATOM 619 C C . GLY A 1 80 ? 9.092 5.075 0.802 1.00 88.06 80 GLY A C 1
ATOM 620 O O . GLY A 1 80 ? 9.281 6.292 0.825 1.00 88.06 80 GLY A O 1
ATOM 621 N N . TYR A 1 81 ? 9.701 4.229 -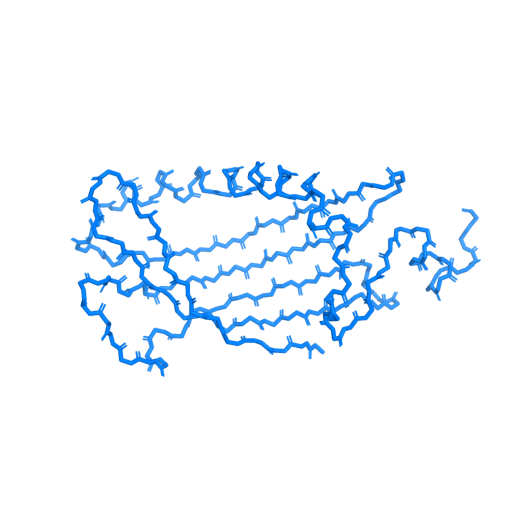0.008 1.00 86.81 81 TYR A N 1
ATOM 622 C CA . TYR A 1 81 ? 10.685 4.555 -1.016 1.00 86.81 81 TYR A CA 1
ATOM 623 C C . TYR A 1 81 ? 10.365 3.750 -2.267 1.00 86.81 81 TYR A C 1
ATOM 625 O O . TYR A 1 81 ? 9.956 2.595 -2.180 1.00 86.81 81 TYR A O 1
ATOM 633 N N . PHE A 1 82 ? 10.573 4.352 -3.428 1.00 86.25 82 PHE A N 1
ATOM 634 C CA . PHE A 1 82 ? 10.563 3.612 -4.674 1.00 86.25 82 PHE A CA 1
ATOM 635 C C . PHE A 1 82 ? 11.685 4.094 -5.579 1.00 86.25 82 PHE A C 1
ATOM 637 O O . PHE A 1 82 ? 12.032 5.276 -5.589 1.00 86.25 82 PHE A O 1
ATOM 644 N N . GLU A 1 83 ? 12.227 3.177 -6.364 1.00 83.62 83 GLU A N 1
ATOM 645 C CA . GLU A 1 83 ? 13.312 3.432 -7.297 1.00 83.62 83 GLU A CA 1
ATOM 646 C C . GLU A 1 83 ? 12.854 3.087 -8.711 1.00 83.62 83 GLU A C 1
ATOM 648 O O . GLU A 1 83 ? 12.616 1.927 -9.069 1.00 83.62 83 GLU A O 1
ATOM 653 N N . ILE A 1 84 ? 12.737 4.132 -9.522 1.00 78.56 84 ILE A N 1
ATOM 654 C CA . ILE A 1 84 ? 12.561 4.013 -10.963 1.00 78.56 84 ILE A CA 1
ATOM 655 C C . ILE A 1 84 ? 13.971 4.026 -11.547 1.00 78.56 84 ILE A C 1
ATOM 657 O O . ILE A 1 84 ? 14.745 4.924 -11.225 1.00 78.56 84 ILE A O 1
ATOM 661 N N . ARG A 1 85 ? 14.314 3.038 -12.380 1.00 70.06 85 ARG A N 1
ATOM 662 C CA . ARG A 1 85 ? 15.670 2.905 -12.933 1.00 70.06 85 ARG A CA 1
ATOM 663 C C . ARG A 1 85 ? 16.142 4.216 -13.578 1.00 70.06 85 ARG A C 1
ATOM 665 O O . ARG A 1 85 ? 15.403 4.819 -14.356 1.00 70.06 85 ARG A O 1
ATOM 672 N N . ASP A 1 86 ? 17.399 4.582 -13.325 1.00 62.94 86 ASP A N 1
ATOM 673 C CA . ASP A 1 86 ? 18.021 5.874 -13.679 1.00 62.94 86 ASP A CA 1
ATOM 674 C C . ASP A 1 86 ? 17.866 6.329 -15.142 1.00 62.94 86 ASP A C 1
ATOM 676 O O . ASP A 1 86 ? 17.970 7.514 -15.448 1.00 62.94 86 ASP A O 1
ATOM 680 N N . HIS A 1 87 ? 17.633 5.404 -16.073 1.00 63.47 87 HIS A N 1
ATOM 681 C CA . HIS A 1 87 ? 17.488 5.712 -17.497 1.00 63.47 87 HIS A CA 1
ATOM 682 C C . HIS A 1 87 ? 16.066 6.128 -17.905 1.00 63.47 87 HIS A C 1
ATOM 684 O O . HIS A 1 87 ? 15.875 6.552 -19.043 1.00 63.47 87 HIS A O 1
ATOM 690 N N . VAL A 1 88 ? 15.071 5.999 -17.019 1.00 75.25 88 VAL A N 1
ATOM 691 C CA . VAL A 1 88 ? 13.674 6.366 -17.315 1.00 75.25 88 VAL A CA 1
ATOM 692 C C . VAL A 1 88 ? 13.399 7.826 -16.956 1.00 75.25 88 VAL A C 1
ATOM 694 O O . VAL A 1 88 ? 12.751 8.540 -17.718 1.00 75.25 88 VAL A O 1
ATOM 697 N N . LEU A 1 89 ? 13.905 8.289 -15.810 1.00 77.25 89 LEU A N 1
ATOM 698 C CA . LEU A 1 89 ? 13.732 9.657 -15.329 1.00 77.25 89 LEU A CA 1
ATOM 699 C C . LEU A 1 89 ? 15.003 10.150 -14.632 1.00 77.25 89 LEU A C 1
ATOM 701 O O . LEU A 1 89 ? 15.607 9.399 -13.869 1.00 77.25 89 LEU A O 1
ATOM 705 N N . PRO A 1 90 ? 15.376 11.433 -14.792 1.00 81.25 90 PRO A N 1
ATOM 706 C CA . PRO A 1 90 ? 16.418 12.014 -13.960 1.00 81.25 90 PRO A CA 1
ATOM 70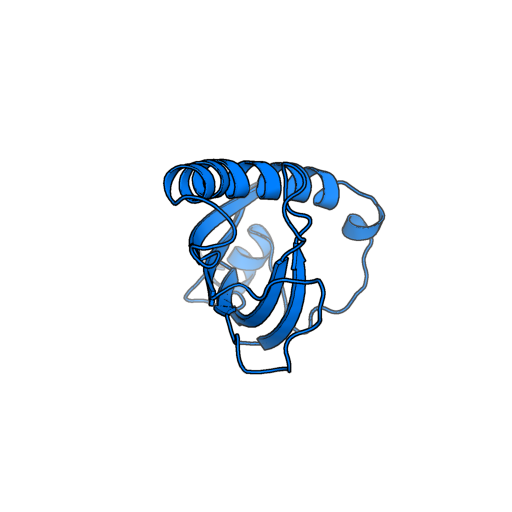7 C C . PRO A 1 90 ? 15.974 12.041 -12.489 1.00 81.25 90 PRO A C 1
ATOM 709 O O . PRO A 1 90 ? 14.802 12.270 -12.182 1.00 81.25 90 PRO A O 1
ATOM 712 N N . VAL A 1 91 ? 16.929 11.892 -11.567 1.00 81.88 91 VAL A N 1
ATOM 713 C CA . VAL A 1 91 ? 16.680 11.780 -10.114 1.00 81.88 91 VAL A CA 1
ATOM 714 C C . VAL A 1 91 ? 15.805 12.913 -9.561 1.00 81.88 91 VAL A C 1
ATOM 716 O O . VAL A 1 91 ? 14.923 12.676 -8.738 1.00 81.88 91 VAL A O 1
ATOM 719 N N . TRP A 1 92 ? 15.989 14.155 -10.028 1.00 83.94 92 TRP A N 1
ATOM 720 C CA . TRP A 1 92 ? 15.167 15.284 -9.570 1.00 83.94 92 TRP A CA 1
ATOM 721 C C . TRP A 1 92 ? 13.679 15.105 -9.914 1.00 83.94 92 TRP A C 1
ATOM 723 O O . TRP A 1 92 ? 12.819 15.485 -9.118 1.00 83.94 92 TRP A O 1
ATOM 733 N N . ALA A 1 93 ? 13.371 14.512 -11.071 1.00 80.88 93 ALA A N 1
ATOM 734 C CA . ALA A 1 93 ? 12.004 14.286 -11.527 1.00 80.88 93 ALA A CA 1
ATOM 735 C C . ALA A 1 93 ? 11.370 13.129 -10.753 1.00 80.88 93 ALA A C 1
ATOM 737 O O . ALA A 1 93 ? 10.240 13.258 -10.281 1.00 80.88 93 ALA A O 1
ATOM 738 N N . ALA A 1 94 ? 12.126 12.047 -10.533 1.00 80.62 94 ALA A N 1
ATOM 739 C CA . ALA A 1 94 ? 11.703 10.945 -9.672 1.00 80.62 94 ALA A CA 1
ATOM 740 C C . ALA A 1 94 ? 11.357 11.445 -8.256 1.00 80.62 94 ALA A C 1
ATOM 742 O O . ALA A 1 94 ? 10.268 11.170 -7.752 1.00 80.62 94 ALA A O 1
ATOM 743 N N . ASN A 1 95 ? 12.210 12.283 -7.659 1.00 83.06 95 ASN A N 1
ATOM 744 C CA . ASN A 1 95 ? 11.973 12.869 -6.335 1.00 83.06 95 ASN A CA 1
ATOM 745 C C . ASN A 1 95 ? 10.734 13.783 -6.294 1.00 83.06 95 ASN A C 1
ATOM 747 O O . ASN A 1 95 ? 9.989 13.791 -5.311 1.00 83.06 95 ASN A O 1
ATOM 751 N N . MET A 1 96 ? 10.482 14.557 -7.355 1.00 82.62 96 MET A N 1
ATOM 752 C CA . MET A 1 96 ? 9.277 15.387 -7.454 1.00 82.62 96 MET A CA 1
ATOM 753 C C . MET A 1 96 ? 7.997 14.533 -7.472 1.00 82.62 96 MET A C 1
ATOM 755 O O . MET A 1 96 ? 7.027 14.863 -6.780 1.00 82.62 96 MET A O 1
ATOM 759 N N . ILE A 1 97 ? 8.000 13.421 -8.215 1.00 80.88 97 ILE A N 1
ATOM 760 C CA . ILE A 1 97 ? 6.884 12.463 -8.245 1.00 80.88 97 ILE A CA 1
ATOM 761 C C . ILE A 1 97 ? 6.720 11.807 -6.868 1.00 80.88 97 ILE A C 1
ATOM 763 O O . ILE A 1 97 ? 5.618 11.830 -6.321 1.00 80.88 97 ILE A O 1
ATOM 767 N N . GLN A 1 98 ? 7.805 11.323 -6.252 1.00 80.88 98 GLN A N 1
ATOM 768 C CA . GLN A 1 98 ? 7.788 10.725 -4.907 1.00 80.88 98 GLN A CA 1
ATOM 769 C C . GLN A 1 98 ? 7.147 11.643 -3.860 1.00 80.88 98 GLN A C 1
ATOM 771 O O . GLN A 1 98 ? 6.355 11.193 -3.036 1.00 80.88 98 GLN A O 1
ATOM 776 N N . ARG A 1 99 ? 7.430 12.951 -3.910 1.00 84.06 99 ARG A N 1
ATOM 777 C CA . ARG A 1 99 ? 6.859 13.923 -2.965 1.00 84.06 99 ARG A CA 1
ATOM 778 C C . ARG A 1 99 ? 5.345 14.099 -3.116 1.00 84.06 99 ARG A C 1
ATOM 780 O O . ARG A 1 99 ? 4.666 14.405 -2.139 1.00 84.06 99 ARG A O 1
ATOM 787 N N . THR A 1 100 ? 4.815 13.969 -4.330 1.00 82.94 100 THR A N 1
ATOM 788 C CA . THR A 1 100 ? 3.403 14.265 -4.633 1.00 82.94 100 THR A CA 1
ATOM 789 C C . THR A 1 100 ? 2.519 13.018 -4.661 1.00 82.94 100 THR A C 1
ATOM 791 O O . THR A 1 100 ? 1.328 13.108 -4.350 1.00 82.94 100 THR A O 1
ATOM 794 N N . ALA A 1 101 ? 3.092 11.849 -4.956 1.00 80.75 101 ALA A N 1
ATOM 795 C CA . ALA A 1 101 ? 2.367 10.591 -5.092 1.00 80.75 101 ALA A CA 1
ATOM 796 C C . ALA A 1 101 ? 1.534 10.209 -3.848 1.00 80.75 101 ALA A C 1
ATOM 798 O O . ALA A 1 101 ? 0.340 9.951 -4.025 1.00 80.75 101 ALA A O 1
ATOM 799 N N . PRO A 1 102 ? 2.051 10.259 -2.598 1.00 84.19 102 PRO A N 1
ATOM 800 C CA . PRO A 1 102 ? 1.269 9.862 -1.423 1.00 84.19 102 PRO A CA 1
ATOM 801 C C . PRO A 1 10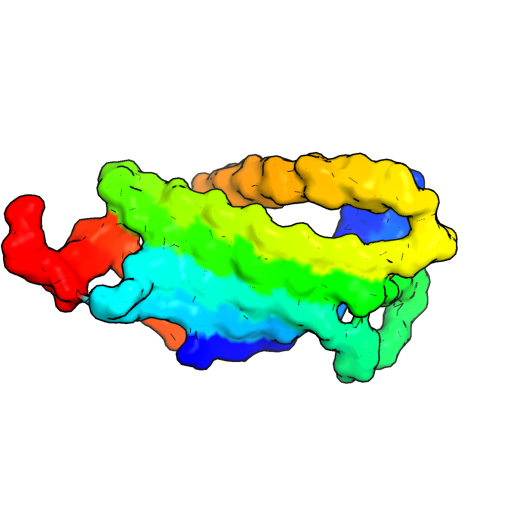2 ? -0.010 10.686 -1.243 1.00 84.19 102 PRO A C 1
ATOM 803 O O . PRO A 1 102 ? -1.073 10.142 -0.949 1.00 84.19 102 PRO A O 1
ATOM 806 N N . HIS A 1 103 ? 0.064 11.999 -1.474 1.00 86.31 103 HIS A N 1
ATOM 807 C CA . HIS A 1 103 ? -1.101 12.876 -1.380 1.00 86.31 103 HIS A CA 1
ATOM 808 C C . HIS A 1 103 ? -2.160 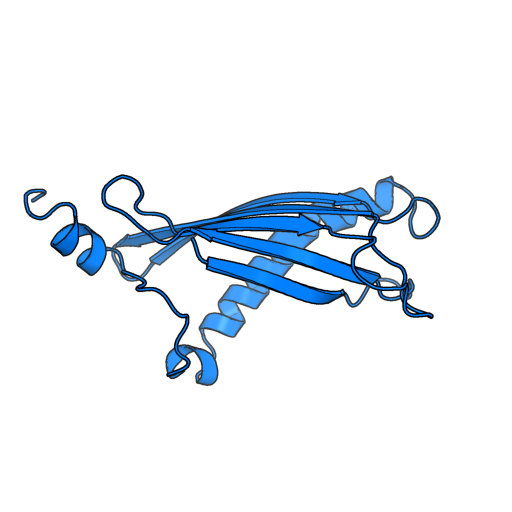12.527 -2.436 1.00 86.31 103 HIS A C 1
ATOM 810 O O . HIS A 1 103 ? -3.355 12.459 -2.130 1.00 86.31 103 HIS A O 1
ATOM 816 N N . ASN A 1 104 ? -1.728 12.287 -3.676 1.00 86.81 104 ASN A N 1
ATOM 817 C CA . ASN A 1 104 ? -2.629 11.940 -4.772 1.00 86.81 104 ASN A CA 1
ATOM 818 C C . ASN A 1 104 ? -3.323 10.601 -4.514 1.00 86.81 104 ASN A C 1
ATOM 820 O O . ASN A 1 104 ? -4.546 10.523 -4.629 1.00 86.81 104 ASN A O 1
ATOM 824 N N . VAL A 1 105 ? -2.570 9.586 -4.081 1.00 86.38 105 VAL A N 1
ATOM 825 C CA . VAL A 1 105 ? -3.113 8.268 -3.724 1.00 86.38 105 VAL A CA 1
ATOM 826 C C . VAL A 1 105 ? -4.132 8.388 -2.594 1.00 86.38 105 VAL A C 1
ATOM 828 O O . VAL A 1 105 ? -5.246 7.901 -2.744 1.00 86.38 105 VAL A O 1
ATOM 831 N N . LEU A 1 106 ? -3.818 9.091 -1.500 1.00 89.12 106 LEU A N 1
ATOM 832 C CA . LEU A 1 106 ? -4.753 9.257 -0.378 1.00 89.12 106 LEU A CA 1
ATOM 833 C C . LEU A 1 106 ? -6.023 10.024 -0.775 1.00 89.12 106 LEU A C 1
ATOM 835 O O . LEU A 1 106 ? -7.120 9.682 -0.331 1.00 89.12 106 LEU A O 1
ATOM 839 N N . THR A 1 107 ? -5.899 11.031 -1.643 1.00 91.06 107 THR A N 1
ATOM 840 C CA . THR A 1 107 ? -7.052 11.789 -2.151 1.00 91.06 107 THR A CA 1
ATOM 841 C C . THR A 1 107 ? -7.974 10.907 -2.992 1.00 91.06 107 THR A C 1
ATOM 843 O O . THR A 1 107 ? -9.194 10.970 -2.837 1.00 91.06 107 THR A O 1
ATOM 846 N N . GLN A 1 108 ? -7.413 10.077 -3.875 1.00 90.56 108 GLN A N 1
ATOM 847 C CA . GLN A 1 108 ? -8.208 9.152 -4.685 1.00 90.56 108 GLN A CA 1
ATOM 848 C C . GLN A 1 108 ? -8.775 8.012 -3.841 1.00 90.56 108 GLN A C 1
ATOM 850 O O . GLN A 1 108 ? -9.948 7.687 -3.989 1.00 90.56 108 GLN A O 1
ATOM 855 N N . LEU A 1 109 ? -8.002 7.480 -2.891 1.00 91.06 109 LEU A N 1
ATOM 856 C CA . LEU A 1 109 ? -8.461 6.465 -1.946 1.00 91.06 109 LEU A CA 1
ATOM 857 C C . LEU A 1 109 ? -9.680 6.952 -1.160 1.00 91.06 109 LEU A C 1
ATOM 859 O O . LEU A 1 109 ? -10.648 6.211 -1.023 1.00 91.06 109 LEU A O 1
ATOM 863 N N . LYS A 1 110 ? -9.672 8.209 -0.699 1.00 90.06 110 LYS A N 1
ATOM 864 C CA . LYS A 1 110 ? -10.833 8.809 -0.031 1.00 90.06 110 LYS A CA 1
ATOM 865 C C . LYS A 1 110 ? -12.070 8.805 -0.934 1.00 90.06 110 LYS A C 1
ATOM 867 O O . LYS A 1 110 ? -13.132 8.380 -0.498 1.00 90.06 110 LYS A O 1
ATOM 872 N N . LYS A 1 111 ? -11.932 9.232 -2.194 1.00 92.44 111 LYS A N 1
ATOM 873 C CA . LYS A 1 111 ? -13.045 9.226 -3.160 1.00 92.44 111 LYS A CA 1
ATOM 874 C C . LYS A 1 111 ? -13.547 7.814 -3.443 1.00 92.44 111 LYS A C 1
ATOM 876 O O . LYS A 1 111 ? -14.750 7.597 -3.503 1.00 92.44 111 LYS A O 1
ATOM 881 N N . MET A 1 112 ? -12.634 6.858 -3.611 1.00 92.06 112 MET A N 1
ATOM 882 C CA . MET A 1 112 ? -12.983 5.455 -3.820 1.00 92.06 112 MET A CA 1
ATOM 883 C C . MET A 1 112 ? -13.738 4.896 -2.617 1.00 92.06 112 MET A C 1
ATOM 885 O O . MET A 1 112 ? -14.767 4.260 -2.802 1.00 92.06 112 MET A O 1
ATOM 889 N N . ALA A 1 113 ? -13.296 5.191 -1.393 1.00 89.06 113 ALA A N 1
ATOM 890 C CA . ALA A 1 113 ? -13.980 4.751 -0.183 1.00 89.06 113 ALA A CA 1
ATOM 891 C C . ALA A 1 113 ? -15.438 5.238 -0.124 1.00 89.06 113 ALA A C 1
ATOM 893 O O . ALA A 1 113 ? -16.281 4.528 0.404 1.00 89.06 113 ALA A O 1
ATOM 894 N N . GLU A 1 114 ? -15.761 6.402 -0.692 1.00 89.81 114 GLU A N 1
ATOM 895 C CA . GLU A 1 114 ? -17.126 6.948 -0.741 1.00 89.81 114 GLU A CA 1
ATOM 896 C C . GLU A 1 114 ? -18.011 6.306 -1.833 1.00 89.81 114 GLU A C 1
ATOM 898 O O . GLU A 1 114 ? -19.228 6.493 -1.831 1.00 89.81 114 GLU A O 1
ATOM 903 N N . MET A 1 115 ? -17.447 5.523 -2.762 1.00 93.62 115 MET A N 1
ATOM 904 C CA . MET A 1 115 ? -18.233 4.872 -3.815 1.00 93.62 115 MET A CA 1
ATOM 905 C C . MET A 1 115 ? -19.078 3.716 -3.261 1.00 93.62 115 MET A C 1
ATOM 907 O O . MET A 1 115 ? -18.611 2.887 -2.477 1.00 93.62 115 MET A O 1
ATOM 911 N N . GLN A 1 116 ? -20.313 3.592 -3.761 1.00 91.12 116 GLN A N 1
ATOM 912 C CA . GLN A 1 116 ? -21.288 2.592 -3.304 1.00 91.12 116 GLN A CA 1
ATOM 913 C C . GLN A 1 116 ? -20.763 1.149 -3.379 1.00 91.12 116 GLN A C 1
ATOM 915 O O . GLN A 1 116 ? -21.018 0.360 -2.472 1.00 91.12 116 GLN A O 1
ATOM 920 N N . HIS A 1 117 ? -20.001 0.811 -4.425 1.00 88.81 117 HIS A N 1
ATOM 921 C CA . HIS A 1 117 ? -19.426 -0.526 -4.594 1.00 88.81 117 HIS A CA 1
ATOM 922 C C . HIS A 1 117 ? -18.520 -0.937 -3.423 1.00 88.81 117 HIS A C 1
ATOM 924 O O . HIS A 1 117 ? -18.548 -2.095 -3.019 1.00 88.81 117 HIS A O 1
ATOM 930 N N . TYR A 1 118 ? -17.759 -0.001 -2.846 1.00 88.00 118 TYR A N 1
ATOM 931 C CA . TYR A 1 118 ? -16.897 -0.285 -1.696 1.00 88.00 118 TYR A CA 1
ATOM 932 C C . TYR A 1 118 ? -17.665 -0.245 -0.374 1.00 88.00 118 TYR A C 1
ATOM 934 O O . TYR A 1 118 ? -17.421 -1.082 0.488 1.00 88.00 118 TYR A O 1
ATOM 942 N N . GLN A 1 119 ? -18.636 0.661 -0.241 1.00 85.31 119 GLN A N 1
ATOM 943 C CA . GLN A 1 119 ? -19.495 0.760 0.946 1.00 85.31 119 GLN A CA 1
ATOM 944 C C . GLN A 1 119 ? -20.390 -0.475 1.144 1.00 85.31 119 GLN A C 1
ATOM 946 O O . GLN A 1 119 ? -20.708 -0.839 2.271 1.00 85.31 119 GLN A O 1
ATOM 951 N N . GLN A 1 120 ? -20.794 -1.128 0.051 1.00 87.31 120 GLN A N 1
ATOM 952 C CA . GLN A 1 120 ? -21.681 -2.299 0.058 1.00 87.31 120 GLN A CA 1
ATOM 953 C C . GLN A 1 120 ? -20.951 -3.598 -0.310 1.00 87.31 120 GLN A C 1
ATOM 955 O O . GLN A 1 120 ? -21.588 -4.608 -0.618 1.00 87.31 120 GLN A O 1
ATOM 960 N N . SER A 1 121 ? -19.616 -3.580 -0.323 1.00 83.81 121 SER A N 1
ATOM 961 C CA . SER A 1 121 ? -18.833 -4.757 -0.680 1.00 83.81 121 SER A CA 1
ATOM 962 C C . SER A 1 121 ? -18.993 -5.854 0.372 1.00 83.81 121 SER A C 1
ATOM 964 O O . SER A 1 121 ? -18.733 -5.641 1.553 1.00 83.81 121 SER A O 1
ATOM 966 N N . ASN A 1 122 ? -19.357 -7.054 -0.081 1.00 81.94 122 ASN A N 1
ATOM 967 C CA . ASN A 1 122 ? -19.410 -8.266 0.743 1.00 81.94 122 ASN A CA 1
ATOM 968 C C . ASN A 1 122 ? -18.229 -9.208 0.457 1.00 81.94 122 ASN A C 1
ATOM 970 O O . ASN A 1 122 ? -18.287 -10.402 0.756 1.00 81.94 122 ASN A O 1
ATOM 974 N N . VAL A 1 123 ? -17.165 -8.697 -0.172 1.00 85.25 123 VAL A N 1
ATOM 975 C CA . VAL A 1 123 ? -15.983 -9.501 -0.489 1.00 85.25 123 VAL A CA 1
ATOM 976 C C . VAL A 1 123 ? -15.245 -9.838 0.804 1.00 85.25 123 VAL A C 1
ATOM 978 O O . VAL A 1 123 ? -14.824 -8.955 1.551 1.00 85.25 123 VAL A O 1
ATOM 981 N N . ALA A 1 124 ? -15.073 -11.133 1.067 1.00 82.62 124 ALA A N 1
ATOM 982 C CA . ALA A 1 124 ? -14.343 -11.602 2.233 1.00 82.62 124 ALA A CA 1
ATOM 983 C C . ALA A 1 124 ? -12.842 -11.301 2.087 1.00 82.62 124 ALA A C 1
ATOM 985 O O . ALA A 1 124 ? -12.173 -11.812 1.194 1.00 82.62 124 ALA A O 1
ATOM 986 N N . ILE A 1 125 ? -12.307 -10.503 3.008 1.00 81.38 125 ILE A N 1
ATOM 987 C CA . ILE A 1 125 ? -10.893 -10.083 3.050 1.00 81.38 125 ILE A CA 1
ATOM 988 C C . ILE A 1 125 ? -9.973 -11.063 3.806 1.00 81.38 125 ILE A C 1
ATOM 990 O O . ILE A 1 125 ? -8.766 -10.856 3.875 1.00 81.38 125 ILE A O 1
ATOM 994 N N . GLY A 1 126 ? -10.524 -12.143 4.377 1.00 85.19 126 GLY A N 1
ATOM 995 C CA . GLY A 1 126 ? -9.752 -13.227 5.005 1.00 85.19 126 GLY A CA 1
ATOM 996 C C . GLY A 1 126 ? -9.257 -12.962 6.435 1.00 85.19 126 GLY A C 1
ATOM 997 O O . GLY A 1 126 ? -8.577 -13.810 7.007 1.00 85.19 126 GLY A O 1
ATOM 998 N N . PHE A 1 127 ? -9.595 -11.820 7.036 1.00 88.06 127 PHE A N 1
ATOM 999 C CA . PHE A 1 127 ? -9.315 -11.495 8.439 1.00 88.06 127 PHE A CA 1
ATOM 1000 C C . PHE A 1 127 ? -10.324 -10.462 8.970 1.00 88.06 127 PHE A C 1
ATOM 1002 O O . PHE A 1 127 ? -10.887 -9.698 8.186 1.00 88.06 127 PHE A O 1
ATOM 1009 N N . PRO A 1 128 ? -10.584 -10.421 10.289 1.00 89.44 128 PRO A N 1
ATOM 1010 C CA . PRO A 1 128 ? -11.502 -9.443 10.857 1.00 89.44 128 PRO A CA 1
ATOM 1011 C C . PRO A 1 128 ? -10.876 -8.041 10.894 1.00 89.44 128 PRO A C 1
ATOM 1013 O O . PRO A 1 128 ? -9.704 -7.884 11.242 1.00 89.44 128 PRO A O 1
ATOM 1016 N N . ILE A 1 129 ? -11.691 -7.030 10.594 1.00 90.62 129 ILE A N 1
ATOM 1017 C CA . ILE A 1 129 ? -11.384 -5.609 10.784 1.00 90.62 129 ILE A CA 1
ATOM 1018 C C . ILE A 1 129 ? -12.350 -5.062 11.830 1.00 90.62 129 ILE A C 1
ATOM 1020 O O . ILE A 1 129 ? -13.546 -5.340 11.775 1.00 90.62 129 ILE A O 1
ATOM 1024 N N . TYR A 1 130 ? -11.826 -4.287 12.773 1.00 92.81 130 TYR A N 1
ATOM 1025 C CA . TYR A 1 130 ? -12.596 -3.649 13.829 1.00 92.81 130 TYR A CA 1
ATOM 1026 C C . TYR A 1 130 ? -12.527 -2.135 13.667 1.00 92.81 130 TYR A C 1
ATOM 1028 O O . TYR A 1 130 ? -11.438 -1.552 13.593 1.00 92.81 130 TYR A O 1
ATOM 1036 N N . ASN A 1 131 ? -13.690 -1.485 13.676 1.00 93.00 131 ASN A N 1
ATOM 1037 C CA . ASN A 1 131 ? -13.747 -0.044 13.895 1.00 93.00 131 ASN A CA 1
ATOM 1038 C C . ASN A 1 131 ? -13.308 0.300 15.334 1.00 93.00 131 ASN A C 1
ATOM 1040 O O . ASN A 1 131 ? -12.975 -0.581 16.134 1.00 93.00 131 ASN A O 1
ATOM 1044 N N . TYR A 1 132 ? -13.269 1.589 15.668 1.00 93.50 132 TYR A N 1
ATOM 1045 C CA . TYR A 1 132 ? -12.756 2.032 16.961 1.00 93.50 132 TYR A CA 1
ATOM 1046 C C . TYR A 1 132 ? -13.542 1.430 18.132 1.00 93.50 132 TYR A C 1
ATOM 1048 O O . TYR A 1 132 ? -12.941 0.859 19.039 1.00 93.50 132 TYR A O 1
ATOM 1056 N N . GLU A 1 133 ? -14.871 1.500 18.093 1.00 92.56 133 GLU A N 1
ATOM 1057 C CA . GLU A 1 133 ? -15.752 1.028 19.161 1.00 92.56 133 GLU A CA 1
ATOM 1058 C C . GLU A 1 133 ? -15.668 -0.498 19.325 1.00 92.56 133 GLU A C 1
ATOM 1060 O O . GLU A 1 133 ? -15.502 -0.999 20.438 1.00 92.56 133 GLU A O 1
ATOM 1065 N N . GLN A 1 134 ? -15.692 -1.241 18.215 1.00 93.56 134 GLN A N 1
ATOM 1066 C CA . GLN A 1 134 ? -15.534 -2.698 18.198 1.00 93.56 134 GLN A CA 1
ATOM 1067 C C . GLN A 1 134 ? -14.170 -3.123 18.745 1.00 93.56 134 GLN A C 1
ATOM 1069 O O . GLN A 1 134 ? -14.080 -4.098 19.493 1.00 93.56 134 GLN A O 1
ATOM 1074 N N . TYR A 1 135 ? -13.108 -2.394 18.391 1.00 93.69 135 TYR A N 1
ATOM 1075 C CA . TYR A 1 135 ? -11.768 -2.669 18.890 1.00 93.69 135 TYR A CA 1
ATOM 1076 C C . TYR A 1 135 ? -11.691 -2.455 20.407 1.00 93.69 135 TYR A C 1
ATOM 1078 O O . TYR A 1 135 ? -11.194 -3.335 21.113 1.00 93.69 135 TYR A O 1
ATOM 1086 N N . GLN A 1 136 ? -12.208 -1.328 20.923 1.00 92.31 136 GLN A N 1
ATOM 1087 C CA . GLN A 1 136 ? -12.223 -1.071 22.370 1.00 92.31 136 GLN A CA 1
ATOM 1088 C C . GLN A 1 136 ? -13.039 -2.133 23.111 1.00 92.31 136 GLN A C 1
ATOM 1090 O O . GLN A 1 136 ? -12.539 -2.713 24.068 1.00 92.31 136 GLN A O 1
ATOM 1095 N N . ALA A 1 137 ? -14.242 -2.461 22.634 1.00 92.12 137 ALA A N 1
ATOM 1096 C CA . ALA A 1 137 ? -15.086 -3.476 23.262 1.00 92.12 137 ALA A CA 1
ATOM 1097 C C . ALA A 1 137 ? -14.410 -4.857 23.310 1.00 92.12 137 ALA A C 1
ATOM 1099 O O . ALA A 1 137 ? -14.546 -5.587 24.290 1.00 92.12 137 ALA A O 1
ATOM 1100 N N . LYS A 1 138 ? -13.660 -5.216 22.261 1.00 93.19 138 LYS A N 1
ATOM 1101 C CA . LYS A 1 138 ? -13.003 -6.521 22.162 1.00 93.19 138 LYS A CA 1
ATOM 1102 C C . LYS A 1 138 ? -11.717 -6.623 22.978 1.00 93.19 138 LYS A C 1
ATOM 1104 O O . LYS A 1 138 ? -11.470 -7.665 23.579 1.00 93.19 138 LYS A O 1
ATOM 1109 N N . PHE A 1 139 ? -10.879 -5.590 22.949 1.00 92.06 139 PHE A N 1
ATOM 1110 C CA . PHE A 1 139 ? -9.512 -5.668 23.471 1.00 92.06 139 PHE A CA 1
ATOM 1111 C C . PHE A 1 139 ? -9.255 -4.782 24.695 1.00 92.0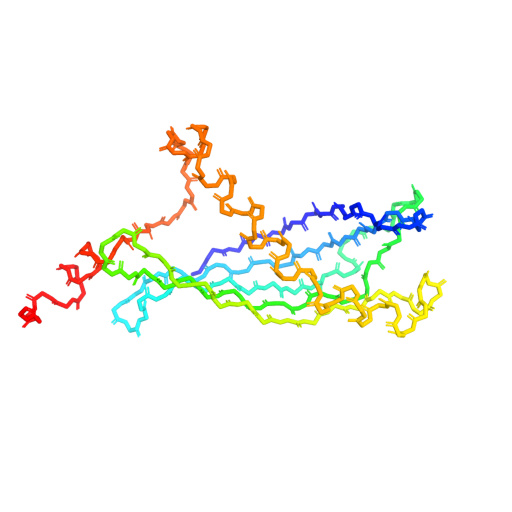6 139 PHE A C 1
ATOM 1113 O O . PHE A 1 139 ? -8.313 -5.058 25.429 1.00 92.06 139 PHE A O 1
ATOM 1120 N N . ASN A 1 140 ? -10.098 -3.777 24.957 1.00 86.06 140 ASN A N 1
ATOM 1121 C CA . ASN A 1 140 ? -9.994 -2.861 26.101 1.00 86.06 140 ASN A CA 1
ATOM 1122 C C . ASN A 1 140 ? -11.353 -2.643 26.815 1.00 86.06 140 ASN A C 1
ATOM 1124 O O . ASN A 1 140 ? -11.757 -1.495 27.011 1.00 86.06 140 ASN A O 1
ATOM 1128 N N . PRO A 1 141 ? -12.071 -3.701 27.237 1.00 74.81 141 PRO A N 1
ATOM 1129 C CA . PRO A 1 141 ? -13.440 -3.580 27.759 1.00 74.81 141 PRO A CA 1
ATOM 1130 C C . PRO A 1 141 ? -13.563 -2.781 29.070 1.00 74.81 141 PRO A C 1
ATOM 1132 O O . PRO A 1 141 ? -14.665 -2.428 29.471 1.00 74.81 141 PRO A O 1
ATOM 1135 N N . THR A 1 142 ? -12.452 -2.512 29.760 1.00 75.69 142 THR A N 1
ATOM 1136 C CA . THR A 1 142 ? -12.406 -1.812 31.054 1.00 75.69 142 THR A CA 1
ATOM 1137 C C . THR A 1 142 ? -12.038 -0.332 30.948 1.00 75.69 142 THR A C 1
ATOM 1139 O O . THR A 1 142 ? -11.930 0.341 31.974 1.00 75.69 142 THR A O 1
ATOM 1142 N N . ARG A 1 143 ? -11.810 0.190 29.734 1.00 58.66 143 ARG A N 1
ATOM 1143 C CA . ARG A 1 143 ? -11.529 1.614 29.521 1.00 58.66 143 ARG A CA 1
ATOM 1144 C C . ARG A 1 143 ? -12.874 2.366 29.462 1.00 58.66 143 ARG A C 1
ATOM 1146 O O . ARG A 1 143 ? -13.692 1.978 28.631 1.00 58.66 143 ARG A O 1
ATOM 1153 N N . PRO A 1 144 ? -13.120 3.344 30.357 1.00 53.16 144 PRO A N 1
ATOM 1154 C CA . PRO A 1 144 ? -14.404 4.041 30.463 1.00 53.16 144 PRO A CA 1
ATOM 1155 C C . PRO A 1 144 ? -14.762 4.838 29.206 1.00 53.16 144 PRO A C 1
ATOM 1157 O O . PRO A 1 144 ? -13.827 5.269 28.489 1.00 53.16 144 PRO A O 1
#

Radius of gyration: 17.94 Å; chains: 1; bounding box: 40×29×54 Å